Protein AF-A0A660UII3-F1 (afdb_monomer)

Sequence (120 aa):
MGKRNRLDRIRDQIQKIEPTRLIARQYVVMGDYNSRNRVGMMKILSKNQLKLTALENTLQALNPRSVLNRGYSLTTNQQTGDLVTTVDQIRVGDCLITELADEQKIHSRVEEIDPGQPNE

Structure (mmCIF, N/CA/C/O backbone):
data_AF-A0A660UII3-F1
#
_entry.id   AF-A0A660UII3-F1
#
loop_
_atom_site.group_PDB
_atom_site.id
_atom_site.type_symbol
_atom_site.label_atom_id
_atom_site.label_alt_id
_atom_site.label_comp_id
_atom_site.label_asym_id
_atom_site.label_entity_id
_atom_site.label_seq_id
_atom_site.pdbx_PDB_ins_code
_atom_site.Cartn_x
_atom_site.Cartn_y
_atom_site.Cartn_z
_atom_site.occupancy
_atom_site.B_iso_or_equiv
_atom_site.auth_seq_id
_atom_site.auth_comp_id
_atom_site.auth_asym_id
_atom_site.auth_atom_id
_atom_site.pdbx_PDB_model_num
ATOM 1 N N . MET A 1 1 ? 56.540 3.063 -60.199 1.00 55.41 1 MET A N 1
ATOM 2 C CA . MET A 1 1 ? 55.119 2.992 -60.625 1.00 55.41 1 MET A CA 1
ATOM 3 C C . MET A 1 1 ? 54.235 2.034 -59.805 1.00 55.41 1 MET A C 1
ATOM 5 O O . MET A 1 1 ? 53.069 2.347 -59.637 1.00 55.41 1 MET A O 1
ATOM 9 N N . GLY A 1 2 ? 54.729 0.924 -59.230 1.00 66.81 2 GLY A N 1
ATOM 10 C CA . GLY A 1 2 ? 53.863 -0.082 -58.569 1.00 66.81 2 GLY A CA 1
ATOM 11 C C . GLY A 1 2 ? 53.181 0.301 -57.238 1.00 66.81 2 GLY A C 1
ATOM 12 O O . GLY A 1 2 ? 52.178 -0.306 -56.874 1.00 66.81 2 GLY A O 1
ATOM 13 N N . LYS A 1 3 ? 53.675 1.316 -56.508 1.00 63.22 3 LYS A N 1
ATOM 14 C CA . LYS A 1 3 ? 53.116 1.720 -55.197 1.00 63.22 3 LYS A CA 1
ATOM 15 C C . LYS A 1 3 ? 51.772 2.463 -55.311 1.00 63.22 3 LYS A C 1
ATOM 17 O O . LYS A 1 3 ? 50.911 2.251 -54.467 1.00 63.22 3 LYS A O 1
ATOM 22 N N . ARG A 1 4 ? 51.575 3.278 -56.361 1.00 69.62 4 ARG A N 1
ATOM 23 C CA . ARG A 1 4 ? 50.309 3.999 -56.627 1.00 69.62 4 ARG A CA 1
ATOM 24 C C . ARG A 1 4 ? 49.178 3.034 -56.997 1.00 69.62 4 ARG A C 1
ATOM 26 O O . ARG A 1 4 ? 48.173 3.006 -56.304 1.00 69.62 4 ARG A O 1
ATOM 33 N N . ASN A 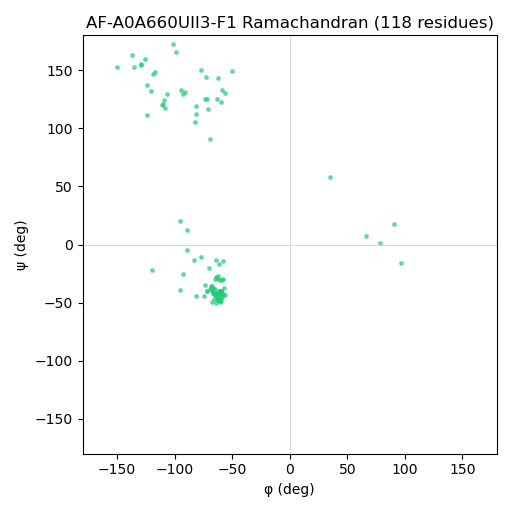1 5 ? 49.426 2.119 -57.936 1.00 78.69 5 ASN A N 1
ATOM 34 C CA . ASN A 1 5 ? 4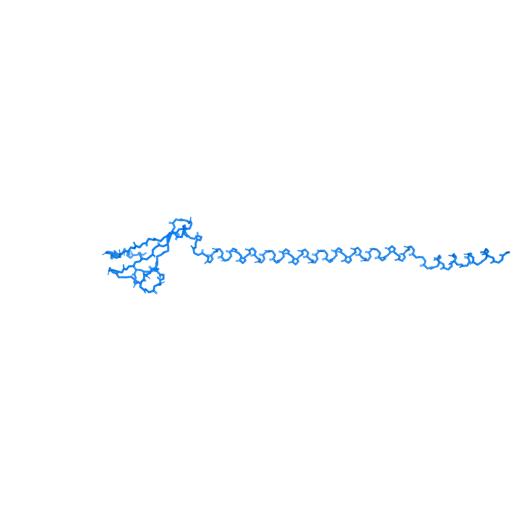8.433 1.120 -58.359 1.00 78.69 5 ASN A CA 1
ATOM 35 C C . ASN A 1 5 ? 47.942 0.210 -57.217 1.00 78.69 5 ASN A C 1
ATOM 37 O O . ASN A 1 5 ? 46.806 -0.260 -57.237 1.00 78.69 5 ASN A O 1
ATOM 41 N N . ARG A 1 6 ? 48.787 -0.058 -56.210 1.00 79.62 6 ARG A N 1
ATOM 42 C CA . ARG A 1 6 ? 48.388 -0.826 -55.020 1.00 79.62 6 ARG A CA 1
ATOM 43 C C . ARG A 1 6 ? 47.460 -0.025 -54.103 1.00 79.62 6 ARG A C 1
ATOM 45 O O . ARG A 1 6 ? 46.519 -0.599 -53.567 1.00 79.62 6 ARG A O 1
ATOM 52 N N . LEU A 1 7 ? 47.722 1.270 -53.926 1.00 81.12 7 LEU A N 1
ATOM 53 C CA . LEU A 1 7 ? 46.878 2.152 -53.116 1.00 81.12 7 LEU A CA 1
ATOM 54 C C . LEU A 1 7 ? 45.509 2.368 -53.765 1.00 81.12 7 LEU A C 1
ATOM 56 O O . LEU A 1 7 ? 44.505 2.326 -53.060 1.00 81.12 7 LEU A O 1
ATOM 60 N N . ASP A 1 8 ? 45.462 2.501 -55.090 1.00 84.38 8 ASP A N 1
ATOM 61 C CA . ASP A 1 8 ? 44.203 2.657 -55.825 1.00 84.38 8 ASP A CA 1
ATOM 62 C C . ASP A 1 8 ? 43.338 1.390 -55.738 1.00 84.38 8 ASP A C 1
ATOM 64 O O . ASP A 1 8 ? 42.161 1.475 -55.408 1.00 84.38 8 ASP A O 1
ATOM 68 N N . ARG A 1 9 ? 43.928 0.190 -55.859 1.00 83.69 9 ARG A N 1
ATOM 69 C CA . ARG A 1 9 ? 43.186 -1.069 -55.637 1.00 83.69 9 ARG A CA 1
ATOM 70 C C . ARG A 1 9 ? 42.618 -1.201 -54.225 1.00 83.69 9 ARG A C 1
ATOM 72 O O . ARG A 1 9 ? 41.496 -1.673 -54.069 1.00 83.69 9 ARG A O 1
ATOM 79 N N . ILE A 1 10 ? 43.389 -0.825 -53.203 1.00 81.62 10 ILE A N 1
ATOM 80 C CA . ILE A 1 10 ? 42.923 -0.878 -51.809 1.00 81.62 10 ILE A CA 1
ATOM 81 C C . ILE A 1 10 ? 41.789 0.133 -51.604 1.00 81.62 10 ILE A C 1
ATOM 83 O O . ILE A 1 10 ? 40.785 -0.200 -50.980 1.00 81.62 10 ILE A O 1
ATOM 87 N N . ARG A 1 11 ? 41.904 1.339 -52.173 1.00 80.56 11 ARG A N 1
ATOM 88 C CA . ARG A 1 11 ? 40.839 2.347 -52.156 1.00 80.56 11 ARG A CA 1
ATOM 89 C C . ARG A 1 11 ? 39.566 1.834 -52.832 1.00 80.56 11 ARG A C 1
ATOM 91 O O . ARG A 1 11 ? 38.502 1.966 -52.238 1.00 80.56 11 ARG A O 1
ATOM 98 N N . ASP A 1 12 ? 39.670 1.208 -54.000 1.00 81.62 12 ASP A N 1
ATOM 99 C CA . ASP A 1 12 ? 38.517 0.658 -54.724 1.00 81.62 12 ASP A CA 1
ATOM 100 C C . ASP A 1 12 ? 37.852 -0.493 -53.955 1.00 81.62 12 ASP A C 1
ATOM 102 O O . ASP A 1 12 ? 36.627 -0.614 -53.927 1.00 81.62 12 ASP A O 1
ATOM 106 N N . GLN A 1 13 ? 38.645 -1.340 -53.292 1.00 77.62 13 GLN A N 1
ATOM 107 C CA . GLN A 1 13 ? 38.128 -2.399 -52.421 1.00 77.62 13 GLN A CA 1
ATOM 108 C C . GLN A 1 13 ? 37.416 -1.828 -51.190 1.00 77.62 13 GLN A C 1
ATOM 110 O O . GLN A 1 13 ? 36.337 -2.300 -50.840 1.00 77.62 13 GLN A O 1
ATOM 115 N N . ILE A 1 14 ? 37.977 -0.791 -50.564 1.00 75.88 14 ILE A N 1
ATOM 116 C CA . ILE A 1 14 ? 37.360 -0.107 -49.423 1.00 75.88 14 ILE A CA 1
ATOM 117 C C . ILE A 1 14 ? 36.078 0.611 -49.853 1.00 75.88 14 ILE A C 1
ATOM 119 O O . ILE A 1 14 ? 35.079 0.523 -49.149 1.00 75.88 14 ILE A O 1
ATOM 123 N N . GLN A 1 15 ? 36.058 1.267 -51.015 1.00 78.62 15 GLN A N 1
ATOM 124 C CA . GLN A 1 15 ? 34.853 1.918 -51.535 1.00 78.62 15 GLN A CA 1
ATOM 125 C C . GLN A 1 15 ? 33.722 0.918 -51.790 1.00 78.62 15 GLN A C 1
ATOM 127 O O . GLN A 1 15 ? 32.586 1.199 -51.426 1.00 78.62 15 GLN A O 1
ATOM 132 N N . LYS A 1 16 ? 34.024 -0.274 -52.319 1.00 77.44 16 LYS A N 1
ATOM 133 C CA . LYS A 1 16 ? 33.020 -1.335 -52.533 1.00 77.44 16 LYS A CA 1
ATOM 134 C C . LYS A 1 16 ? 32.371 -1.845 -51.245 1.00 77.44 16 LYS A C 1
ATOM 136 O O . LYS A 1 16 ? 31.251 -2.340 -51.293 1.00 77.44 16 LYS A O 1
ATOM 141 N N . ILE A 1 17 ? 33.067 -1.749 -50.114 1.00 77.81 17 ILE A N 1
ATOM 142 C CA . ILE A 1 17 ? 32.562 -2.193 -48.807 1.00 77.81 17 ILE A CA 1
ATOM 143 C C . ILE A 1 17 ? 31.674 -1.111 -48.158 1.00 77.81 17 ILE A C 1
ATOM 145 O O . ILE A 1 17 ? 30.966 -1.401 -47.199 1.00 77.81 17 ILE A O 1
ATOM 149 N N . GLU A 1 18 ? 31.688 0.126 -48.675 1.00 81.00 18 GLU A N 1
ATOM 150 C CA . GLU A 1 18 ? 31.034 1.311 -48.092 1.00 81.00 18 GLU A CA 1
ATOM 151 C C . GLU A 1 18 ? 31.044 1.328 -46.542 1.00 81.00 18 GLU A C 1
ATOM 153 O O . GLU A 1 18 ? 29.982 1.390 -45.908 1.00 81.00 18 GLU A O 1
ATOM 158 N N . PRO A 1 19 ? 32.224 1.275 -45.888 1.00 80.38 19 PRO A N 1
ATOM 159 C CA . PRO A 1 19 ? 32.332 1.063 -44.443 1.00 80.38 19 PRO A CA 1
ATOM 160 C C . PRO A 1 19 ? 31.560 2.110 -43.642 1.00 80.38 19 PRO A C 1
ATOM 162 O O . PRO A 1 19 ? 30.903 1.787 -42.658 1.00 80.38 19 PRO A O 1
ATOM 165 N N . THR A 1 20 ? 31.570 3.361 -44.106 1.00 84.56 20 THR A N 1
ATOM 166 C CA . THR A 1 20 ? 30.826 4.469 -43.503 1.00 84.56 20 THR A CA 1
ATOM 167 C C . THR A 1 20 ? 29.322 4.203 -43.479 1.00 84.56 20 THR A C 1
ATOM 169 O O . THR A 1 20 ? 28.666 4.482 -42.478 1.00 84.56 20 THR A O 1
ATOM 172 N N . ARG A 1 21 ? 28.765 3.616 -44.548 1.00 84.81 21 ARG A N 1
ATOM 173 C CA . ARG A 1 21 ? 27.335 3.292 -44.633 1.00 84.81 21 ARG A CA 1
ATOM 174 C C . ARG A 1 21 ? 26.973 2.129 -43.716 1.00 84.81 21 ARG A C 1
ATOM 176 O O . ARG A 1 21 ? 25.934 2.169 -43.059 1.00 84.81 21 ARG A O 1
ATOM 183 N N . LEU A 1 22 ? 27.836 1.114 -43.639 1.00 87.00 22 LEU A N 1
ATOM 184 C CA . LEU A 1 22 ? 27.669 -0.005 -42.708 1.00 87.00 22 LEU A CA 1
ATOM 185 C C . LEU A 1 22 ? 27.691 0.476 -41.254 1.00 87.00 22 LEU A C 1
ATOM 187 O O . LEU A 1 22 ? 26.793 0.136 -40.488 1.00 87.00 22 LEU A O 1
ATOM 191 N N . ILE A 1 23 ? 28.663 1.315 -40.897 1.00 89.00 23 ILE A N 1
ATOM 192 C CA . ILE A 1 23 ? 28.792 1.895 -39.558 1.00 89.00 23 ILE A CA 1
ATOM 193 C C . ILE A 1 23 ? 27.569 2.759 -39.222 1.00 89.00 23 ILE A C 1
ATOM 195 O O . ILE A 1 23 ? 26.958 2.565 -38.173 1.00 89.00 23 ILE A O 1
ATOM 199 N N . ALA A 1 24 ? 27.147 3.649 -40.127 1.00 88.50 24 ALA A N 1
ATOM 200 C CA . ALA A 1 24 ? 25.959 4.483 -39.931 1.00 88.50 24 ALA A CA 1
ATOM 201 C C . ALA A 1 24 ? 24.694 3.640 -39.697 1.00 88.50 24 ALA A C 1
ATOM 203 O O . ALA A 1 24 ? 23.914 3.926 -38.788 1.00 88.50 24 ALA A O 1
ATOM 204 N N . ARG A 1 25 ? 24.516 2.552 -40.458 1.00 90.31 25 ARG A N 1
ATOM 205 C CA . ARG A 1 25 ? 23.399 1.620 -40.261 1.00 90.31 25 ARG A CA 1
ATOM 206 C C . ARG A 1 25 ? 23.442 0.963 -38.882 1.00 90.31 25 ARG A C 1
ATOM 208 O O . ARG A 1 25 ? 22.398 0.851 -38.245 1.00 90.31 25 ARG A O 1
ATOM 215 N N . GLN A 1 26 ? 24.620 0.555 -38.410 1.00 91.75 26 GLN A N 1
ATOM 216 C CA . GLN A 1 26 ? 24.745 -0.048 -37.081 1.00 91.75 26 GLN A CA 1
ATOM 217 C C . GLN A 1 26 ? 24.465 0.945 -35.951 1.00 91.75 26 GLN A C 1
ATOM 219 O O . GLN A 1 26 ? 23.822 0.571 -34.972 1.00 91.75 26 GLN A O 1
ATOM 224 N N . TYR A 1 27 ? 24.848 2.215 -36.104 1.00 93.31 27 TYR A N 1
ATOM 225 C CA . TYR A 1 27 ? 24.477 3.261 -35.146 1.00 93.31 27 TYR A CA 1
ATOM 226 C C . TYR A 1 27 ? 22.962 3.466 -35.056 1.00 93.31 27 TYR A C 1
ATOM 228 O O . TYR A 1 27 ? 22.429 3.575 -33.953 1.00 93.31 27 TYR A O 1
ATOM 236 N N . VAL A 1 28 ? 22.253 3.463 -36.191 1.00 93.69 28 VAL A N 1
ATOM 237 C CA . VAL A 1 28 ? 20.782 3.562 -36.209 1.00 93.69 28 VAL A CA 1
ATOM 238 C C . VAL A 1 28 ? 20.144 2.369 -35.495 1.00 93.69 28 VAL A C 1
ATOM 240 O O . VAL A 1 28 ? 19.262 2.549 -34.660 1.00 93.69 28 VAL A O 1
ATOM 243 N N . VAL A 1 29 ? 20.625 1.156 -35.775 1.00 95.06 29 VAL A N 1
ATOM 244 C CA . VAL A 1 29 ? 20.131 -0.074 -35.141 1.00 95.06 29 VAL A CA 1
ATOM 245 C C . VAL A 1 29 ? 20.385 -0.066 -33.628 1.00 95.06 29 VAL A C 1
ATOM 247 O O . VAL A 1 29 ? 19.481 -0.373 -32.853 1.00 95.06 29 VAL A O 1
ATOM 250 N N . MET A 1 30 ? 21.577 0.342 -33.180 1.00 95.00 30 MET A N 1
ATOM 251 C CA . MET A 1 30 ? 21.862 0.524 -31.751 1.00 95.00 30 MET A CA 1
ATOM 252 C C . MET A 1 30 ? 20.948 1.571 -31.107 1.00 95.00 30 MET A C 1
ATOM 254 O O . MET A 1 30 ? 20.465 1.357 -29.995 1.00 95.00 30 MET A O 1
ATOM 258 N N . GLY A 1 31 ? 20.689 2.685 -31.797 1.00 95.19 31 GLY A N 1
ATOM 259 C CA . GLY A 1 31 ? 19.779 3.728 -31.327 1.00 95.19 31 GLY A CA 1
ATOM 260 C C . GLY A 1 31 ? 18.347 3.224 -31.128 1.00 95.19 31 GLY A C 1
ATOM 261 O O . GLY A 1 31 ? 17.724 3.543 -30.110 1.00 95.19 31 GLY A O 1
ATOM 262 N N . ASP A 1 32 ? 17.848 2.391 -32.047 1.00 95.25 32 ASP A N 1
ATOM 263 C CA . ASP A 1 32 ? 16.531 1.752 -31.928 1.00 95.25 32 ASP A CA 1
ATOM 264 C C . ASP A 1 32 ? 16.475 0.805 -30.723 1.00 95.25 32 ASP A C 1
ATOM 266 O O . ASP A 1 32 ? 15.599 0.938 -29.865 1.00 95.25 32 ASP A O 1
ATOM 270 N N . TYR A 1 33 ? 17.457 -0.094 -30.589 1.00 95.62 33 TYR A N 1
ATOM 271 C CA . TYR A 1 33 ? 17.517 -1.011 -29.449 1.00 95.62 33 TYR A CA 1
ATOM 272 C C . TYR A 1 33 ? 17.595 -0.272 -28.115 1.00 95.62 33 TYR A C 1
ATOM 274 O O . TYR A 1 33 ? 16.882 -0.632 -27.177 1.00 95.62 33 TYR A O 1
ATOM 282 N N . ASN A 1 34 ? 18.405 0.785 -28.028 1.00 96.25 34 ASN A N 1
ATOM 283 C CA . ASN A 1 34 ? 18.525 1.573 -26.808 1.00 96.25 34 ASN A CA 1
ATOM 284 C C . ASN A 1 34 ? 17.206 2.281 -26.466 1.00 96.25 34 ASN A C 1
ATOM 286 O O . ASN A 1 34 ? 16.761 2.269 -25.318 1.00 96.25 34 ASN A O 1
ATOM 290 N N . SER A 1 35 ? 16.532 2.841 -27.472 1.00 94.62 35 SER A N 1
ATOM 291 C CA . SER A 1 35 ? 15.235 3.501 -27.298 1.00 94.62 35 SER A CA 1
ATOM 292 C C . SER A 1 35 ? 14.163 2.521 -26.822 1.00 94.62 35 SER A C 1
ATOM 294 O O . SER A 1 35 ? 13.459 2.794 -25.848 1.00 94.62 35 SER A O 1
ATOM 296 N N . ARG A 1 36 ? 14.078 1.345 -27.450 1.00 95.25 36 ARG A N 1
ATOM 297 C CA . ARG A 1 36 ? 13.132 0.286 -27.077 1.00 95.25 36 ARG A CA 1
ATOM 298 C C . ARG A 1 36 ? 13.403 -0.256 -25.680 1.00 95.25 36 ARG A C 1
ATOM 300 O O . ARG A 1 36 ? 12.460 -0.417 -24.905 1.00 95.25 36 ARG A O 1
ATOM 307 N N . ASN A 1 37 ? 14.670 -0.488 -25.340 1.00 96.25 37 ASN A N 1
ATOM 308 C CA . ASN A 1 37 ? 15.054 -0.943 -24.010 1.00 96.25 37 ASN A CA 1
ATOM 309 C C . ASN A 1 37 ? 14.673 0.095 -22.948 1.00 96.25 37 ASN A C 1
ATOM 311 O O . ASN A 1 37 ? 14.011 -0.236 -21.969 1.00 96.25 37 ASN A O 1
ATOM 315 N N . ARG A 1 38 ? 14.975 1.377 -23.191 1.00 97.12 38 ARG A N 1
ATOM 316 C CA . ARG A 1 38 ? 14.616 2.471 -22.281 1.00 97.12 38 ARG A CA 1
ATOM 317 C C . ARG A 1 38 ? 13.109 2.555 -22.044 1.00 97.12 38 ARG A C 1
ATOM 319 O O . ARG A 1 38 ? 12.682 2.666 -20.899 1.00 97.12 38 ARG A O 1
ATOM 326 N N . VAL A 1 39 ? 12.297 2.465 -23.099 1.00 96.94 39 VAL A N 1
ATOM 327 C CA . VAL A 1 39 ? 10.827 2.465 -22.975 1.00 96.94 39 VAL A CA 1
ATOM 328 C C . VAL A 1 39 ? 10.339 1.246 -22.188 1.00 96.94 39 VAL A C 1
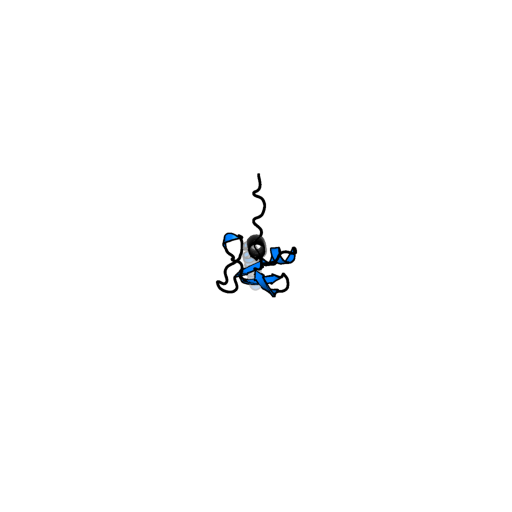ATOM 330 O O . VAL A 1 39 ? 9.506 1.390 -21.292 1.00 96.94 39 VAL A O 1
ATOM 333 N N . GLY A 1 40 ? 10.875 0.056 -22.474 1.00 96.62 40 GLY A N 1
ATOM 334 C CA . GLY A 1 40 ? 10.546 -1.171 -21.747 1.00 96.62 40 GLY A CA 1
ATOM 335 C C . GLY A 1 40 ? 10.886 -1.081 -20.258 1.00 96.62 40 GLY A C 1
ATOM 336 O O . GLY A 1 40 ? 10.034 -1.365 -19.415 1.00 96.62 40 GLY A O 1
ATOM 337 N N . MET A 1 41 ? 12.091 -0.611 -19.929 1.00 97.25 41 MET A N 1
ATOM 338 C CA . MET A 1 41 ? 12.539 -0.402 -18.551 1.00 97.25 41 MET A CA 1
ATOM 339 C C . MET A 1 41 ? 11.664 0.613 -17.819 1.00 97.25 41 MET A C 1
ATOM 341 O O . MET A 1 41 ? 11.187 0.316 -16.725 1.00 97.25 41 MET A O 1
ATOM 345 N N . MET A 1 42 ? 11.384 1.770 -18.428 1.00 97.06 42 MET A N 1
ATOM 346 C CA . MET A 1 42 ? 10.511 2.781 -17.824 1.00 97.06 42 MET A CA 1
ATOM 347 C C . MET A 1 42 ? 9.117 2.222 -17.544 1.00 97.06 42 MET A C 1
ATOM 349 O O . MET A 1 42 ? 8.580 2.427 -16.461 1.00 97.06 42 MET A O 1
ATOM 353 N N . LYS A 1 43 ? 8.555 1.438 -18.470 1.00 96.44 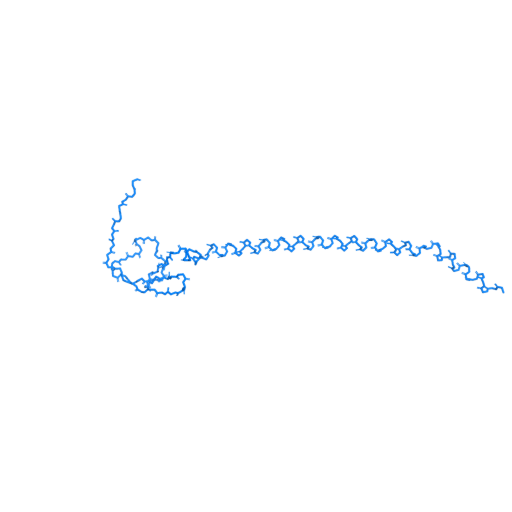43 LYS A N 1
ATOM 354 C CA . LYS A 1 43 ? 7.253 0.791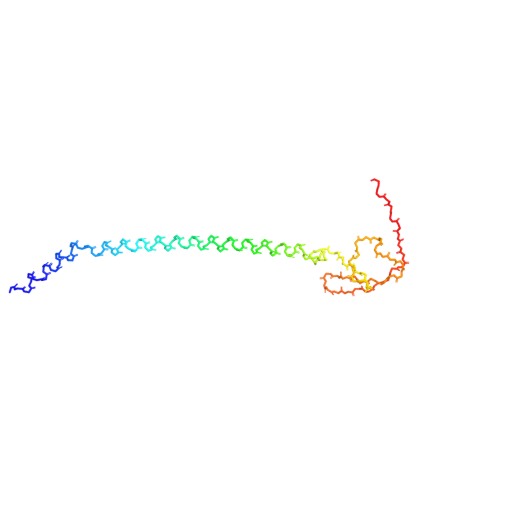 -18.275 1.00 96.44 43 LYS A CA 1
ATOM 355 C C . LYS A 1 43 ? 7.260 -0.183 -17.092 1.00 96.44 43 LYS A C 1
ATOM 357 O O . LYS A 1 43 ? 6.301 -0.208 -16.322 1.00 96.44 43 LYS A O 1
ATOM 362 N N . ILE A 1 44 ? 8.319 -0.982 -16.942 1.00 96.88 44 ILE A N 1
ATOM 363 C CA . ILE A 1 44 ? 8.467 -1.919 -15.819 1.00 96.88 44 ILE A CA 1
ATOM 364 C C . ILE A 1 44 ? 8.600 -1.154 -14.498 1.00 96.88 44 ILE A C 1
ATOM 366 O O . ILE A 1 44 ? 7.890 -1.470 -13.544 1.00 96.88 44 ILE A O 1
ATOM 370 N N . LEU A 1 45 ? 9.450 -0.124 -14.457 1.00 97.25 45 LEU A N 1
ATOM 371 C CA . LEU A 1 45 ? 9.650 0.709 -13.271 1.00 97.25 45 LEU A CA 1
ATOM 372 C C . LEU A 1 45 ? 8.356 1.406 -12.850 1.00 97.25 45 LEU A C 1
ATOM 374 O O . LEU A 1 45 ? 7.948 1.263 -11.702 1.00 97.25 45 LEU A O 1
ATOM 378 N N . SER A 1 46 ? 7.651 2.068 -13.771 1.00 94.31 46 SER A N 1
ATOM 379 C CA . SER A 1 46 ? 6.370 2.718 -13.471 1.00 94.31 46 SER A CA 1
ATOM 380 C C . SER A 1 46 ? 5.321 1.723 -12.971 1.00 94.31 46 SER A C 1
ATOM 382 O O . SER A 1 46 ? 4.605 2.012 -12.016 1.00 94.31 46 SER A O 1
ATOM 384 N N . LYS A 1 47 ? 5.249 0.522 -13.560 1.00 94.31 47 LYS A N 1
ATOM 385 C CA . LYS A 1 47 ? 4.334 -0.532 -13.097 1.00 94.31 47 LYS A CA 1
ATOM 386 C C . LYS A 1 47 ? 4.662 -0.983 -11.672 1.00 94.31 47 LYS A C 1
ATOM 388 O O . LYS A 1 47 ? 3.748 -1.179 -10.876 1.00 94.31 47 LYS A O 1
ATOM 393 N N . ASN A 1 48 ? 5.940 -1.170 -11.358 1.00 94.00 48 ASN A N 1
ATOM 394 C CA . ASN A 1 48 ? 6.368 -1.577 -10.022 1.00 94.00 48 ASN A CA 1
ATOM 395 C C . ASN A 1 48 ? 6.158 -0.460 -8.996 1.00 94.00 48 ASN A C 1
ATOM 397 O O . ASN A 1 48 ? 5.690 -0.746 -7.900 1.00 94.00 48 ASN A O 1
ATOM 401 N N . GLN A 1 49 ? 6.404 0.797 -9.371 1.00 94.56 49 GLN A N 1
ATOM 402 C CA . GLN A 1 49 ? 6.129 1.951 -8.521 1.00 94.56 49 GLN A CA 1
ATOM 403 C C . GLN A 1 49 ? 4.644 2.026 -8.150 1.00 94.56 49 GLN A C 1
ATOM 405 O O . GLN A 1 49 ? 4.313 2.118 -6.974 1.00 94.56 49 GLN A O 1
ATOM 410 N N . LEU A 1 50 ? 3.745 1.899 -9.133 1.00 90.88 50 LEU A N 1
ATOM 411 C CA . LEU A 1 50 ? 2.300 1.887 -8.884 1.00 90.88 50 LEU A CA 1
ATOM 412 C C . LEU A 1 50 ? 1.878 0.739 -7.958 1.00 90.88 50 LEU A C 1
ATOM 414 O O . LEU A 1 50 ? 1.047 0.936 -7.076 1.00 90.88 50 LEU A O 1
ATOM 418 N N . LYS A 1 51 ? 2.466 -0.454 -8.127 1.00 90.31 51 LYS A N 1
ATOM 419 C CA . LYS A 1 51 ? 2.215 -1.593 -7.232 1.00 90.31 51 LYS A CA 1
ATOM 420 C C . LYS A 1 51 ? 2.680 -1.319 -5.805 1.00 90.31 51 LYS A C 1
ATOM 422 O O . LYS A 1 51 ? 1.945 -1.635 -4.879 1.00 90.31 51 LYS A O 1
ATOM 427 N N . LEU A 1 52 ? 3.874 -0.752 -5.632 1.00 91.81 52 LEU A N 1
ATOM 428 C CA . LEU A 1 52 ? 4.403 -0.410 -4.312 1.00 91.81 52 LEU A CA 1
ATOM 429 C C . LEU A 1 52 ? 3.518 0.620 -3.618 1.00 91.81 52 LEU A C 1
ATOM 431 O O . LEU A 1 52 ? 3.108 0.382 -2.491 1.00 91.81 52 LEU A O 1
ATOM 435 N N . THR A 1 53 ? 3.131 1.690 -4.313 1.00 83.69 53 THR A N 1
ATOM 436 C CA . THR A 1 53 ? 2.215 2.697 -3.762 1.00 83.69 53 THR A CA 1
ATOM 437 C C . THR A 1 53 ? 0.859 2.094 -3.386 1.00 83.69 53 THR A C 1
ATOM 439 O O . THR A 1 53 ? 0.314 2.410 -2.335 1.00 83.69 53 THR A O 1
ATOM 442 N N . ALA A 1 54 ? 0.309 1.185 -4.198 1.00 80.94 54 ALA A N 1
ATOM 443 C CA . ALA A 1 54 ? -0.941 0.505 -3.860 1.00 80.94 54 ALA A CA 1
ATOM 444 C C . ALA A 1 54 ? -0.804 -0.396 -2.620 1.00 80.94 54 ALA A C 1
ATOM 446 O O . ALA A 1 54 ? -1.691 -0.402 -1.766 1.00 80.94 54 ALA A O 1
ATOM 447 N N . LEU A 1 55 ? 0.301 -1.138 -2.503 1.00 81.56 55 LEU A N 1
ATOM 448 C CA . LEU A 1 55 ? 0.593 -1.965 -1.330 1.00 81.56 55 LEU A CA 1
ATOM 449 C C . LEU A 1 55 ? 0.803 -1.113 -0.078 1.00 81.56 55 LEU A C 1
ATOM 451 O O . LEU A 1 55 ? 0.278 -1.460 0.970 1.00 81.56 55 LEU A O 1
ATOM 455 N N . GLU A 1 56 ? 1.504 0.011 -0.190 1.00 78.62 56 GLU A N 1
ATOM 456 C CA . GLU A 1 56 ? 1.704 0.965 0.901 1.00 78.62 56 GLU A CA 1
ATOM 457 C C . GLU A 1 56 ? 0.374 1.562 1.370 1.00 78.62 56 GLU A C 1
ATOM 459 O O . GLU A 1 56 ? 0.077 1.525 2.559 1.00 78.62 56 GLU A O 1
ATOM 464 N N . ASN A 1 57 ? -0.478 2.006 0.443 1.00 70.44 57 ASN A N 1
ATOM 465 C CA . ASN A 1 57 ? -1.821 2.492 0.765 1.00 70.44 57 ASN A CA 1
ATOM 466 C C . ASN A 1 57 ? -2.677 1.404 1.426 1.00 70.44 57 ASN A C 1
ATOM 468 O O . ASN A 1 57 ? -3.405 1.680 2.375 1.00 70.44 57 ASN A O 1
ATOM 472 N N . THR A 1 58 ? -2.575 0.160 0.950 1.00 72.25 58 THR A N 1
ATOM 473 C CA . THR A 1 58 ? -3.272 -0.986 1.553 1.00 72.25 58 THR A CA 1
ATOM 474 C C . THR A 1 58 ? -2.753 -1.242 2.964 1.00 72.25 58 THR A C 1
ATOM 476 O O . THR A 1 58 ? -3.541 -1.439 3.879 1.00 72.25 58 THR A O 1
ATOM 479 N N . LEU A 1 59 ? -1.439 -1.186 3.168 1.00 73.06 59 LEU A N 1
ATOM 480 C CA . LEU A 1 59 ? -0.806 -1.383 4.467 1.00 73.06 59 LEU A CA 1
ATOM 481 C C . LEU A 1 59 ? -1.160 -0.253 5.442 1.00 73.06 59 LEU A C 1
ATOM 483 O O . LEU A 1 59 ? -1.413 -0.527 6.607 1.00 73.06 59 LEU A O 1
ATOM 487 N N . GLN A 1 60 ? -1.259 0.993 4.974 1.00 66.25 60 GLN A N 1
ATOM 488 C CA . GLN A 1 60 ? -1.755 2.125 5.763 1.00 66.25 60 GLN A CA 1
ATOM 489 C C . GLN A 1 60 ? -3.247 2.000 6.097 1.00 66.25 60 GLN A C 1
ATOM 491 O O . GLN A 1 60 ? -3.644 2.315 7.216 1.00 66.25 60 GLN A O 1
ATOM 496 N N . ALA A 1 61 ? -4.070 1.521 5.161 1.00 60.66 61 ALA A N 1
ATOM 497 C CA . ALA A 1 61 ? -5.494 1.281 5.392 1.00 60.66 61 ALA A CA 1
ATOM 498 C C . ALA A 1 61 ? -5.735 0.115 6.364 1.00 60.66 61 ALA A C 1
ATOM 500 O O . ALA A 1 61 ? -6.650 0.171 7.180 1.00 60.66 61 ALA A O 1
ATOM 501 N N . LEU A 1 62 ? -4.890 -0.917 6.302 1.00 64.75 62 LEU A N 1
ATOM 502 C CA . LEU A 1 62 ? -4.864 -2.027 7.255 1.00 64.75 62 LEU A CA 1
ATOM 503 C C . LEU A 1 62 ? -4.190 -1.654 8.577 1.00 64.75 62 LEU A C 1
ATOM 505 O O . LEU A 1 62 ? -4.276 -2.424 9.527 1.00 64.75 62 LEU A O 1
ATOM 509 N N . ASN A 1 63 ? -3.521 -0.501 8.656 1.00 60.16 63 ASN A N 1
ATOM 510 C CA . ASN A 1 63 ? -2.972 0.001 9.899 1.00 60.16 63 ASN A CA 1
ATOM 511 C C . ASN A 1 63 ? -4.100 0.709 10.674 1.00 60.16 63 ASN A C 1
ATOM 513 O O . ASN A 1 63 ? -4.467 1.836 10.309 1.00 60.16 63 ASN A O 1
ATOM 517 N N . PRO A 1 64 ? -4.643 0.108 11.754 1.00 60.00 64 PRO A N 1
ATOM 518 C CA . PRO A 1 64 ? -5.698 0.725 12.562 1.00 60.00 64 PRO A CA 1
ATOM 519 C C . PRO A 1 64 ? -5.274 2.085 13.142 1.00 60.00 64 PRO A C 1
ATOM 521 O O . PRO A 1 64 ? -6.123 2.881 13.531 1.00 60.00 64 PRO A O 1
ATOM 524 N N . ARG A 1 65 ? -3.978 2.429 13.118 1.00 60.09 65 ARG A N 1
ATOM 525 C CA . ARG A 1 65 ? -3.464 3.752 13.505 1.00 60.09 65 ARG A CA 1
ATOM 526 C C . ARG A 1 65 ? -3.997 4.901 12.657 1.00 60.09 65 ARG A C 1
ATOM 528 O O . ARG A 1 65 ? -4.147 6.007 13.165 1.00 60.09 65 ARG A O 1
ATOM 535 N N . SER A 1 66 ? -4.309 4.668 11.379 1.00 60.41 66 SER A N 1
ATOM 536 C CA . SER A 1 66 ? -4.936 5.711 10.554 1.00 60.41 66 SER A CA 1
ATOM 537 C C . SER A 1 66 ? -6.329 6.088 11.076 1.00 60.41 66 SER A C 1
ATOM 539 O O . SER A 1 66 ? -6.748 7.236 10.927 1.00 60.41 66 SER A O 1
ATOM 541 N N . VAL A 1 67 ? -7.012 5.150 11.742 1.00 65.69 67 VAL A N 1
ATOM 542 C CA . VAL A 1 67 ? -8.261 5.392 12.469 1.00 65.69 67 VAL A CA 1
ATOM 543 C C . VAL A 1 67 ? -7.968 6.134 13.774 1.00 65.69 67 VAL A C 1
ATOM 545 O O . VAL A 1 67 ? -8.613 7.145 14.029 1.00 65.69 67 VAL A O 1
ATOM 548 N N . LEU A 1 68 ? -6.937 5.746 14.533 1.00 71.81 68 LEU A N 1
ATOM 549 C CA . LEU A 1 68 ? -6.553 6.456 15.765 1.00 71.81 68 LEU A CA 1
ATOM 550 C C . LEU A 1 68 ? -6.268 7.951 15.529 1.00 71.81 68 LEU A C 1
ATOM 552 O O . LEU A 1 68 ? -6.790 8.808 16.239 1.00 71.81 68 LEU A O 1
ATOM 556 N N . ASN A 1 69 ? -5.540 8.288 14.459 1.00 73.12 69 ASN A N 1
ATOM 557 C CA . ASN A 1 69 ? -5.235 9.678 14.083 1.00 73.12 69 ASN A CA 1
ATOM 558 C C . ASN A 1 69 ? -6.472 10.539 13.766 1.00 73.12 69 ASN A C 1
ATOM 560 O O . ASN A 1 69 ? -6.369 11.763 13.729 1.00 73.12 69 ASN A O 1
ATOM 564 N N . ARG A 1 70 ? -7.640 9.932 13.522 1.00 76.75 70 ARG A N 1
ATOM 565 C CA . ARG A 1 70 ? -8.906 10.652 13.292 1.00 76.75 70 ARG A CA 1
ATOM 566 C C . ARG A 1 70 ? -9.683 10.927 14.584 1.00 76.75 70 ARG A C 1
ATOM 568 O O . ARG A 1 70 ? -10.842 11.320 14.506 1.00 76.75 70 ARG A O 1
ATOM 575 N N . GLY A 1 71 ? -9.056 10.738 15.747 1.00 79.12 71 GLY A N 1
ATOM 576 C CA . GLY A 1 71 ? -9.663 10.987 17.056 1.00 79.12 71 GLY A CA 1
ATOM 577 C C . GLY A 1 71 ? -10.376 9.774 17.656 1.00 79.12 71 GLY A C 1
ATOM 578 O O . GLY A 1 71 ? -11.190 9.943 18.557 1.00 79.12 71 GLY A O 1
ATOM 579 N N . TYR A 1 72 ? -10.083 8.569 17.164 1.00 84.56 72 TYR A N 1
ATOM 580 C CA . TYR A 1 72 ? -10.578 7.318 17.741 1.00 84.56 72 TYR A CA 1
ATOM 581 C C . TYR A 1 72 ? -9.517 6.680 18.647 1.00 84.56 72 TYR A C 1
ATOM 583 O O . TYR A 1 72 ? -8.339 7.033 18.596 1.00 84.56 72 TYR A O 1
ATOM 591 N N . SER A 1 73 ? -9.931 5.706 19.451 1.00 86.56 73 SER A N 1
ATOM 592 C CA . SER A 1 73 ? -9.060 4.900 20.304 1.00 86.56 73 SER A CA 1
ATOM 593 C C . SER A 1 73 ? -9.264 3.405 20.041 1.00 86.56 73 SER A C 1
ATOM 595 O O . SER A 1 73 ? -10.285 2.996 19.485 1.00 86.56 73 SER A O 1
ATOM 597 N N . LEU A 1 74 ? -8.281 2.584 20.412 1.00 88.88 74 LEU A N 1
ATOM 598 C CA . LEU A 1 74 ? -8.366 1.126 20.333 1.00 88.88 74 LEU A CA 1
ATOM 599 C C . LEU A 1 74 ? -8.42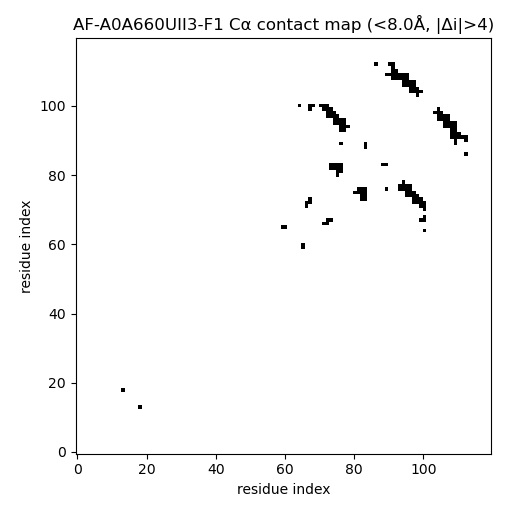9 0.562 21.748 1.00 88.88 74 LEU A C 1
ATOM 601 O O . LEU A 1 74 ? -7.489 0.762 22.511 1.00 88.88 74 LEU A O 1
ATOM 605 N N . THR A 1 75 ? -9.492 -0.152 22.102 1.00 90.75 75 THR A N 1
ATOM 606 C CA . THR A 1 75 ? -9.647 -0.708 23.452 1.00 90.75 75 THR A CA 1
ATOM 607 C C . THR A 1 75 ? -9.493 -2.220 23.435 1.00 90.75 75 THR A C 1
ATOM 609 O O . THR A 1 75 ? -10.203 -2.912 22.713 1.00 90.75 75 THR A O 1
ATOM 612 N N . THR A 1 76 ? -8.577 -2.747 24.240 1.00 92.31 76 THR A N 1
ATOM 613 C CA . THR A 1 76 ? -8.347 -4.183 24.414 1.00 92.31 76 THR A CA 1
ATOM 614 C C . THR A 1 76 ? -8.640 -4.615 25.845 1.00 92.31 76 THR A C 1
ATOM 616 O O . THR A 1 76 ? -8.465 -3.848 26.796 1.00 92.31 76 THR A O 1
ATOM 619 N N . ASN A 1 77 ? -9.094 -5.855 26.022 1.00 91.81 77 ASN A N 1
ATOM 620 C CA . ASN A 1 77 ? -9.247 -6.437 27.350 1.00 91.81 77 ASN A CA 1
ATOM 621 C C . ASN A 1 77 ? -7.857 -6.774 27.908 1.00 91.81 77 ASN A C 1
ATOM 623 O O . ASN A 1 77 ? -7.087 -7.495 27.278 1.00 91.81 77 ASN A O 1
ATOM 627 N N . GLN A 1 78 ? -7.517 -6.267 29.093 1.00 91.06 78 GLN A N 1
ATOM 628 C CA . GLN A 1 78 ? -6.185 -6.451 29.671 1.00 91.06 78 GLN A CA 1
ATOM 629 C C . GLN A 1 78 ? -5.875 -7.917 30.002 1.00 91.06 78 GLN A C 1
ATOM 631 O O . GLN A 1 78 ? -4.709 -8.306 29.999 1.00 91.06 78 GLN A O 1
ATOM 636 N N . GLN A 1 79 ? -6.891 -8.721 30.322 1.00 88.44 79 GLN A N 1
ATOM 637 C CA . GLN A 1 79 ? -6.699 -10.117 30.707 1.00 88.44 79 GLN A CA 1
ATOM 638 C C . GLN A 1 79 ? -6.523 -11.025 29.493 1.00 88.44 79 GLN A C 1
ATOM 640 O O . GLN A 1 79 ? -5.650 -11.890 29.507 1.00 88.44 79 GLN A O 1
ATOM 645 N N . THR A 1 80 ? -7.345 -10.841 28.455 1.00 86.31 80 THR A N 1
ATOM 646 C CA . THR A 1 80 ? -7.320 -11.715 27.272 1.00 86.31 80 THR A CA 1
ATOM 647 C C . THR A 1 80 ? -6.402 -11.192 26.170 1.00 86.31 80 THR A C 1
ATOM 649 O O . THR A 1 80 ? -5.870 -11.974 25.388 1.00 86.31 80 THR A O 1
ATOM 652 N N . GLY A 1 81 ? -6.169 -9.878 26.126 1.00 84.25 81 GLY A N 1
ATOM 653 C CA . GLY A 1 81 ? -5.460 -9.202 25.041 1.00 84.25 81 GLY A CA 1
ATOM 654 C C . GLY A 1 81 ? -6.317 -8.971 23.794 1.00 84.25 81 GLY A C 1
ATOM 655 O O . GLY A 1 81 ? -5.817 -8.407 22.821 1.00 84.25 81 GLY A O 1
ATOM 656 N N . ASP A 1 82 ? -7.591 -9.373 23.814 1.00 81.44 82 ASP A N 1
ATOM 657 C CA . ASP A 1 82 ? -8.480 -9.267 22.660 1.00 81.44 82 ASP A CA 1
ATOM 658 C C . ASP A 1 82 ? -8.982 -7.840 22.453 1.00 81.44 82 ASP A C 1
ATOM 660 O O . ASP A 1 82 ? -9.163 -7.070 23.402 1.00 81.44 82 ASP A O 1
ATOM 664 N N . LEU A 1 83 ? -9.253 -7.503 21.192 1.00 87.81 83 LEU A N 1
ATOM 665 C CA . LEU A 1 83 ? -9.867 -6.237 20.830 1.00 87.81 83 LEU A CA 1
ATOM 666 C C . LEU A 1 83 ? -11.345 -6.215 21.228 1.00 87.81 83 LEU A C 1
ATOM 668 O O . LEU A 1 83 ? -12.120 -7.059 20.780 1.00 87.81 83 LEU A O 1
ATOM 672 N N . VAL A 1 84 ? -11.737 -5.201 21.997 1.00 89.62 84 VAL A N 1
ATOM 673 C CA . VAL A 1 84 ? -13.133 -4.958 22.360 1.00 89.62 84 VAL A CA 1
ATOM 674 C C . VAL A 1 84 ? -13.817 -4.230 21.208 1.00 89.62 84 VAL A C 1
ATOM 676 O O . VAL A 1 84 ? -13.512 -3.080 20.900 1.00 89.62 84 VAL A O 1
ATOM 679 N N . THR A 1 85 ? -14.744 -4.921 20.558 1.00 88.25 85 THR A N 1
ATOM 680 C CA . THR A 1 85 ? -15.534 -4.417 19.420 1.00 88.25 85 THR A CA 1
ATOM 681 C C . THR A 1 85 ? -17.031 -4.410 19.707 1.00 88.25 85 THR A C 1
ATOM 683 O O . THR A 1 85 ? -17.770 -3.651 19.084 1.00 88.25 85 THR A O 1
ATOM 686 N N . THR A 1 86 ? -17.479 -5.225 20.663 1.00 87.12 86 THR A N 1
ATOM 687 C CA . THR A 1 86 ? -18.876 -5.326 21.090 1.00 87.12 86 THR A CA 1
ATOM 688 C C . THR A 1 86 ? -18.961 -5.343 22.609 1.00 87.12 86 THR A C 1
ATOM 690 O O . THR A 1 86 ? -18.053 -5.818 23.289 1.00 87.12 86 THR A O 1
ATOM 693 N N . VAL A 1 87 ? -20.088 -4.881 23.148 1.00 88.81 87 VAL A N 1
ATOM 694 C CA . VAL A 1 87 ? -20.329 -4.856 24.597 1.00 88.81 87 VAL A CA 1
ATOM 695 C C . VAL A 1 87 ? -20.333 -6.255 25.230 1.00 88.81 87 VAL A C 1
ATOM 697 O O . VAL A 1 87 ? -19.874 -6.421 26.353 1.00 88.81 87 VAL A O 1
ATOM 700 N N . ASP A 1 88 ? -20.731 -7.286 24.478 1.00 88.81 88 ASP A N 1
ATOM 701 C CA . ASP A 1 88 ? -20.771 -8.680 24.952 1.00 88.81 88 ASP A CA 1
ATOM 702 C C . ASP A 1 88 ? -19.388 -9.268 25.303 1.00 88.81 88 ASP A C 1
ATOM 704 O O . ASP A 1 88 ? -19.294 -10.332 25.916 1.00 88.81 88 ASP A O 1
ATOM 708 N N . GLN A 1 89 ? -18.305 -8.596 24.898 1.00 86.56 89 GLN A N 1
ATOM 709 C CA . GLN A 1 89 ? -16.919 -9.026 25.125 1.00 86.56 89 GLN A CA 1
ATOM 710 C C . GLN A 1 89 ? -16.338 -8.521 26.453 1.00 86.56 89 GLN A C 1
ATOM 712 O O . GLN A 1 89 ? -15.208 -8.872 26.794 1.00 86.56 89 GLN A O 1
ATOM 717 N N . ILE A 1 90 ? -17.079 -7.696 27.194 1.00 92.50 90 ILE A N 1
ATOM 718 C CA . ILE A 1 90 ? -16.630 -7.092 28.449 1.00 92.50 90 ILE A CA 1
ATOM 719 C C . ILE A 1 90 ? -17.652 -7.309 29.561 1.00 92.50 90 ILE A C 1
ATOM 721 O O . ILE A 1 90 ? -18.846 -7.486 29.327 1.00 92.50 90 ILE A O 1
ATOM 725 N N . ARG A 1 91 ? -17.173 -7.293 30.801 1.00 93.31 91 ARG A N 1
ATOM 726 C CA . ARG A 1 91 ? -17.995 -7.367 32.010 1.00 93.31 91 ARG A CA 1
ATOM 727 C C . ARG A 1 91 ? -17.633 -6.241 32.966 1.00 93.31 91 ARG A C 1
ATOM 729 O O . ARG A 1 91 ? -16.508 -5.745 32.971 1.00 93.31 91 ARG A O 1
ATOM 736 N N . VAL A 1 92 ? -18.584 -5.870 33.822 1.00 94.88 92 VAL A N 1
ATOM 737 C CA . VAL A 1 92 ? -18.318 -4.952 34.936 1.00 94.88 92 VAL A CA 1
ATOM 738 C C . VAL A 1 92 ? -17.190 -5.519 35.801 1.00 94.88 92 VAL A C 1
ATOM 740 O O . VAL A 1 92 ? -17.211 -6.687 36.187 1.00 94.88 92 VAL A O 1
ATOM 743 N N . GLY A 1 93 ? -16.200 -4.679 36.091 1.00 93.44 93 GLY A N 1
ATOM 744 C CA . GLY A 1 93 ? -14.988 -5.027 36.823 1.00 93.44 93 GLY A CA 1
ATOM 745 C C . GLY A 1 93 ? -13.775 -5.351 35.947 1.00 93.44 93 GLY A C 1
ATOM 746 O O . GLY A 1 93 ? -12.656 -5.301 36.475 1.00 93.44 93 GLY A O 1
ATOM 747 N N 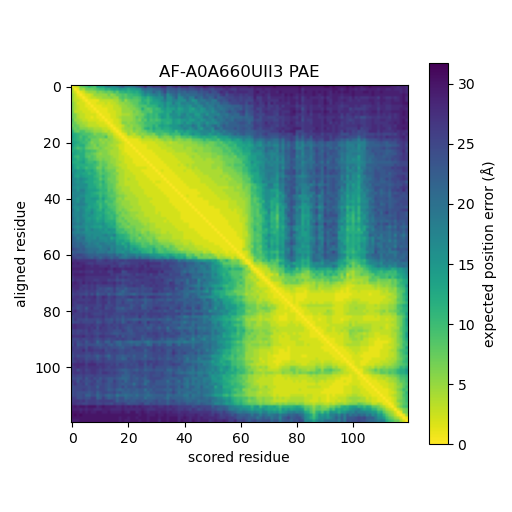. ASP A 1 94 ? -13.957 -5.618 34.647 1.00 94.25 94 ASP A N 1
ATOM 748 C CA . ASP A 1 94 ? -12.855 -5.911 33.725 1.00 94.25 94 ASP A CA 1
ATOM 749 C C . ASP A 1 94 ? -11.904 -4.720 33.597 1.00 94.25 94 ASP A C 1
ATOM 751 O O . ASP A 1 94 ? -12.320 -3.558 33.588 1.00 94.25 94 ASP A O 1
ATOM 755 N N . CYS A 1 95 ? -10.608 -5.017 33.485 1.00 96.06 95 CYS A N 1
ATOM 756 C CA . CYS A 1 95 ? -9.591 -4.016 33.190 1.00 96.06 95 CYS A CA 1
ATOM 757 C C . CYS A 1 95 ? -9.386 -3.920 31.678 1.00 96.06 95 CYS A C 1
ATOM 759 O O . CYS A 1 95 ? -9.166 -4.935 31.014 1.00 96.06 95 CYS A O 1
ATOM 761 N N . LEU A 1 96 ? -9.395 -2.703 31.148 1.00 95.75 96 LEU A N 1
ATOM 762 C CA . LEU A 1 96 ? -9.218 -2.417 29.731 1.00 95.75 96 LEU A CA 1
ATOM 763 C C . LEU A 1 96 ? -7.973 -1.558 29.507 1.00 95.75 96 LEU A C 1
ATOM 765 O O . LEU A 1 96 ? -7.631 -0.701 30.329 1.00 95.75 96 LEU A O 1
ATOM 769 N N . ILE A 1 97 ? -7.317 -1.774 28.371 1.00 94.69 97 ILE A N 1
ATOM 770 C CA . ILE A 1 97 ? -6.229 -0.937 27.874 1.00 94.69 97 ILE A CA 1
ATOM 771 C C . ILE A 1 97 ? -6.743 -0.201 26.646 1.00 94.69 97 ILE A C 1
ATOM 773 O O . ILE A 1 97 ? -7.118 -0.822 25.660 1.00 94.69 97 ILE A O 1
ATOM 777 N N . THR A 1 98 ? -6.723 1.123 26.694 1.00 92.06 98 THR A N 1
ATOM 778 C CA . THR A 1 98 ? -7.116 1.975 25.575 1.00 92.06 98 THR A CA 1
ATOM 779 C C . THR A 1 98 ? -5.876 2.639 24.994 1.00 92.06 98 THR A C 1
ATOM 781 O O . THR A 1 98 ? -5.201 3.395 25.686 1.00 92.06 98 THR A O 1
ATOM 784 N N . GLU A 1 99 ? -5.561 2.348 23.737 1.00 89.50 99 GLU A N 1
ATOM 785 C CA . GLU A 1 99 ? -4.445 2.929 22.991 1.00 89.50 99 GLU A CA 1
ATOM 786 C C . GLU A 1 99 ? -4.912 4.139 22.169 1.00 89.50 99 GLU A C 1
ATOM 788 O O . GLU A 1 99 ? -5.946 4.091 21.491 1.00 89.50 99 GLU A O 1
ATOM 793 N N . LEU A 1 100 ? -4.147 5.228 22.255 1.00 87.56 100 LEU A N 1
ATOM 794 C CA . LEU A 1 100 ? -4.364 6.485 21.540 1.00 87.56 100 LEU A CA 1
ATOM 795 C C . LEU A 1 100 ? -3.427 6.616 20.327 1.00 87.56 100 LEU A C 1
ATOM 797 O O . LEU A 1 100 ? -2.519 5.813 20.113 1.00 87.56 100 LEU A O 1
ATOM 801 N N . ALA A 1 101 ? -3.655 7.650 19.516 1.00 83.06 101 ALA A N 1
ATOM 802 C CA . ALA A 1 101 ? -2.933 7.902 18.266 1.00 83.06 101 ALA A CA 1
ATOM 803 C C . ALA A 1 101 ? -1.408 8.039 18.415 1.00 83.06 101 ALA A C 1
ATOM 805 O O . ALA A 1 101 ? -0.667 7.707 17.492 1.00 83.06 101 ALA A O 1
ATOM 806 N N . ASP A 1 102 ? -0.944 8.514 19.567 1.00 84.06 102 ASP A N 1
ATOM 807 C CA . ASP A 1 102 ? 0.461 8.761 19.893 1.00 84.06 102 ASP A CA 1
ATOM 808 C C . ASP A 1 102 ? 1.124 7.593 20.643 1.00 84.06 102 ASP A C 1
ATOM 810 O O . ASP A 1 102 ? 2.149 7.774 21.296 1.00 84.06 102 ASP A O 1
ATOM 814 N N . GLU A 1 103 ? 0.543 6.393 20.546 1.00 78.50 103 GLU A N 1
ATOM 815 C CA . GLU A 1 103 ? 1.000 5.163 21.210 1.00 78.50 103 GLU A CA 1
ATOM 816 C C . GLU A 1 103 ? 0.895 5.204 22.749 1.00 78.50 103 GLU A C 1
ATOM 818 O O . GLU A 1 103 ? 1.317 4.262 23.430 1.00 78.50 103 GLU A O 1
ATOM 823 N N . GLN A 1 104 ? 0.282 6.249 23.318 1.00 86.38 104 GLN A N 1
ATOM 824 C CA . GLN A 1 104 ? -0.026 6.296 24.743 1.00 86.38 104 GLN A CA 1
ATOM 825 C C . GLN A 1 104 ? -1.176 5.350 25.089 1.00 86.38 104 GLN A C 1
ATOM 827 O O . GLN A 1 104 ? -2.130 5.174 24.328 1.00 86.38 104 GLN A O 1
ATOM 832 N N . LYS A 1 105 ? -1.084 4.744 26.276 1.00 92.50 105 LYS A N 1
ATOM 833 C CA . LYS A 1 105 ? -2.038 3.750 26.768 1.00 92.50 105 LYS A CA 1
ATOM 834 C C . LYS A 1 105 ? -2.675 4.215 28.064 1.00 92.50 105 LYS A C 1
ATOM 836 O O . LYS A 1 105 ? -1.982 4.607 28.999 1.00 92.50 105 LYS A O 1
ATOM 841 N N . ILE A 1 106 ? -3.996 4.119 28.122 1.00 93.94 106 ILE A N 1
ATOM 842 C CA . ILE A 1 106 ? -4.801 4.395 29.306 1.00 93.94 106 ILE A CA 1
ATOM 843 C C . ILE A 1 106 ? -5.291 3.066 29.864 1.00 93.94 106 ILE A C 1
ATOM 845 O O . ILE A 1 106 ? -5.873 2.257 29.144 1.00 93.94 106 ILE A O 1
ATOM 849 N N . HIS A 1 107 ? -5.086 2.861 31.160 1.00 95.62 107 HIS A N 1
ATOM 850 C CA . HIS A 1 107 ? -5.680 1.747 31.885 1.00 95.62 107 HIS A CA 1
ATOM 851 C C . HIS A 1 107 ? -6.996 2.199 32.506 1.00 95.62 107 HIS A C 1
ATOM 853 O O . HIS A 1 107 ? -7.050 3.229 33.176 1.00 95.62 107 HIS A O 1
ATOM 859 N N . SER A 1 108 ? -8.050 1.424 32.286 1.00 95.75 108 SER A N 1
ATOM 860 C CA . SER A 1 108 ? -9.391 1.719 32.789 1.00 95.75 108 SER A CA 1
ATOM 861 C C . SER A 1 108 ? -10.053 0.459 33.333 1.00 95.75 108 SER A C 1
ATOM 863 O O . SER A 1 108 ? -9.597 -0.656 33.076 1.00 95.75 108 SER A O 1
ATOM 865 N N . ARG A 1 109 ? -11.109 0.640 34.125 1.00 96.75 109 ARG A N 1
ATOM 866 C CA . ARG A 1 109 ? -11.942 -0.445 34.638 1.00 96.75 109 ARG A CA 1
ATOM 867 C C . ARG A 1 109 ? -13.384 -0.186 34.234 1.00 96.75 109 ARG A C 1
ATOM 869 O O . ARG A 1 109 ? -13.840 0.947 34.337 1.00 96.75 109 ARG A O 1
ATOM 876 N N . VAL A 1 110 ? -14.085 -1.224 33.793 1.00 95.31 110 VAL A N 1
ATOM 877 C CA . VAL A 1 110 ? -15.518 -1.130 33.498 1.00 95.31 110 VAL A CA 1
ATOM 878 C C . VAL A 1 110 ? -16.279 -0.999 34.8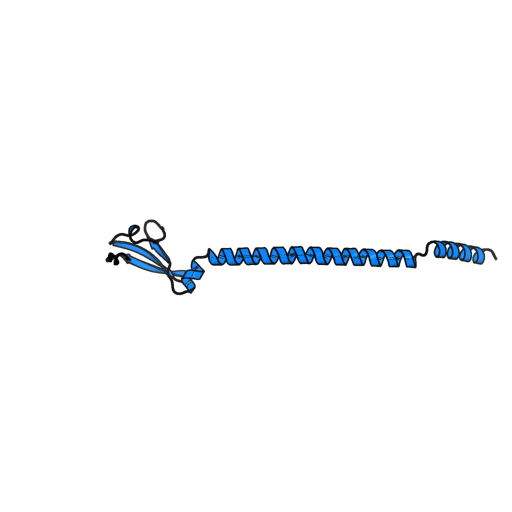15 1.00 95.31 110 VAL A C 1
ATOM 880 O O . VAL A 1 110 ? -16.236 -1.910 35.641 1.00 95.31 110 VAL A O 1
ATOM 883 N N . GLU A 1 111 ? -16.961 0.123 35.019 1.00 96.06 111 GLU A N 1
ATOM 884 C CA . GLU A 1 111 ? -17.777 0.366 36.219 1.00 96.06 111 GLU A CA 1
ATOM 885 C C . GLU A 1 111 ? -19.247 0.008 35.989 1.00 96.06 111 GLU A C 1
ATOM 887 O O . GLU A 1 111 ? -19.886 -0.590 36.851 1.00 96.06 111 GLU A O 1
ATOM 892 N N . GLU A 1 112 ? -19.761 0.308 34.800 1.00 94.12 112 GLU A N 1
ATOM 893 C CA . GLU A 1 112 ? -21.149 0.093 34.409 1.00 94.12 112 GLU A CA 1
ATOM 894 C C . GLU A 1 112 ? -21.219 -0.173 32.899 1.00 94.12 112 GLU A C 1
ATOM 896 O O . GLU A 1 112 ? -20.350 0.263 32.140 1.00 94.12 112 GLU A O 1
ATOM 901 N N . ILE A 1 113 ? -22.239 -0.916 32.467 1.00 91.88 113 ILE A N 1
ATOM 902 C CA . ILE A 1 113 ? -22.538 -1.164 31.056 1.00 91.88 113 ILE A CA 1
ATOM 903 C C . ILE A 1 113 ? -23.976 -0.715 30.811 1.00 91.88 113 ILE A C 1
ATOM 905 O O . ILE A 1 113 ? -24.907 -1.344 31.313 1.00 91.88 113 ILE A O 1
ATOM 909 N N . ASP A 1 114 ? -24.144 0.354 30.036 1.00 89.38 114 ASP A N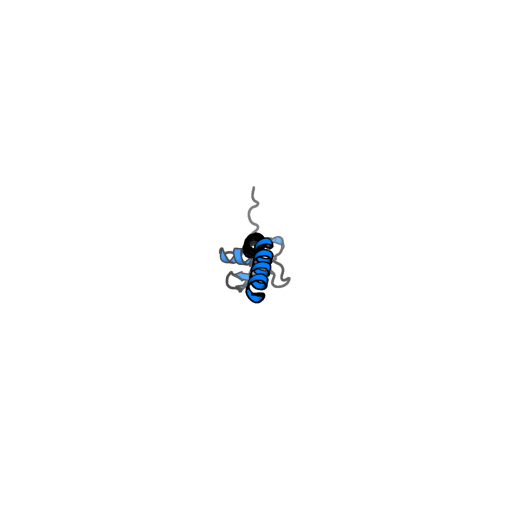 1
ATOM 910 C CA . ASP A 1 114 ? -25.461 0.860 29.658 1.00 89.38 114 ASP A CA 1
ATOM 911 C C . ASP A 1 114 ? -26.020 0.038 28.476 1.00 89.38 114 ASP A C 1
ATOM 913 O O . ASP A 1 114 ? -25.381 -0.018 27.414 1.00 89.38 114 ASP A O 1
ATOM 917 N N . PRO A 1 115 ? -27.175 -0.638 28.626 1.00 76.94 115 PRO A N 1
ATOM 918 C CA . PRO A 1 115 ? -27.863 -1.266 27.510 1.00 76.94 115 PRO A CA 1
ATOM 919 C C . PRO A 1 115 ? -28.429 -0.173 26.595 1.00 76.94 115 PRO A C 1
ATOM 921 O O . PRO A 1 115 ? -29.554 0.293 26.770 1.00 76.94 115 PRO A O 1
ATOM 924 N N . GLY A 1 116 ? -27.634 0.238 25.604 1.00 72.12 116 GLY A N 1
ATOM 925 C CA . GLY A 1 116 ? -28.050 1.216 24.600 1.00 72.12 116 GLY A CA 1
ATOM 926 C C . GLY A 1 116 ? -29.401 0.862 23.962 1.00 72.12 116 GLY A C 1
ATOM 927 O O . GLY A 1 116 ? -29.761 -0.311 23.836 1.00 72.12 116 GLY A O 1
ATOM 928 N N . GLN A 1 117 ? -30.164 1.881 23.558 1.00 64.69 117 GLN A N 1
ATOM 929 C CA . GLN A 1 117 ? -31.468 1.677 22.923 1.00 64.69 117 GLN A CA 1
ATOM 930 C C . GLN A 1 117 ? -31.323 0.832 21.642 1.00 64.69 117 GLN A C 1
ATOM 932 O O . GLN A 1 117 ? -30.443 1.124 20.827 1.00 64.69 117 GLN A O 1
ATOM 937 N N . PRO A 1 118 ? -32.160 -0.202 21.434 1.00 63.25 118 PRO A N 1
ATOM 938 C CA . PRO A 1 118 ? -32.156 -0.945 20.182 1.00 63.25 118 PRO A CA 1
ATOM 939 C C . PRO A 1 118 ? -32.553 0.000 19.041 1.00 63.25 118 PRO A C 1
ATOM 941 O O . PRO A 1 118 ? -33.596 0.646 19.114 1.00 63.25 118 PRO A O 1
ATOM 944 N N . ASN A 1 119 ? -31.710 0.096 18.009 1.00 58.41 119 ASN A N 1
ATOM 945 C CA . ASN A 1 119 ? -32.054 0.814 16.780 1.00 58.41 119 ASN A CA 1
ATOM 946 C C . ASN A 1 119 ? -33.303 0.161 16.155 1.00 58.41 119 ASN A C 1
ATOM 948 O O . ASN A 1 119 ? -33.276 -1.043 15.889 1.00 58.41 119 ASN A O 1
ATOM 952 N N . GLU A 1 120 ? -34.365 0.949 15.957 1.00 41.53 120 GLU A N 1
ATOM 953 C CA . GLU A 1 120 ? -35.582 0.579 15.207 1.00 41.53 120 GLU A CA 1
ATOM 954 C C . GLU A 1 120 ? -35.305 0.309 13.719 1.00 41.53 120 GLU A C 1
ATOM 956 O O . GLU A 1 120 ? -34.444 1.005 13.126 1.00 41.53 120 GLU A O 1
#

Solvent-accessible surface area (backbone atoms only — not comparable to full-atom values): 7032 Å² total; per-residue (Å²): 123,72,70,59,61,53,53,51,52,52,48,54,54,50,58,74,62,38,59,69,59,55,51,53,52,50,52,53,52,52,52,50,53,52,50,53,48,51,52,53,50,49,53,51,51,54,52,50,50,54,50,50,54,50,51,49,52,48,52,48,70,69,33,67,58,62,51,18,68,73,78,42,70,49,44,24,35,62,87,80,65,46,77,59,86,52,73,90,78,61,54,73,68,41,48,34,38,36,37,40,61,85,74,48,72,46,82,48,62,38,81,74,83,82,86,70,82,78,85,128

Foldseek 3Di:
DPVVVVVVVVVVVCVVVVVVVVVVVVVVVVVVVVVVVVVVVVVVVVVVVVVVVVVVVVVVVVPCLVVLVVVDKWKAFPVPRDTDDDPVVDDQQTWIWIAHSVRDIDIDGRHDDDPDDPDD

Secondary structure (DSSP, 8-state):
-HHHHHHHHHHHHHHHH-HHHHHHHHHHHHHHHHHHHHHHHHHHHHHHHHHHHHHHHHHHHS-THHHHTTT--EEEETTT--B--SGGG--TT-EEEEE-TTS-EEEEE------PPPP-

Mean predicted aligned error: 14.42 Å

Nearest PDB structures (foldseek):
  4i8i-assembly1_A  TM=5.856E-01  e=4.356E+00  Bacteroides uniformis ATCC 8492
  3eoz-assembly1_A  TM=4.019E-01  e=5.592E+00  Plasmodium falciparum 3D7
  5lhx-assembly2_B  TM=4.436E-01  e=6.744E+00  Drosophila melanogaster

pLDDT: mean 84.49, std 11.58, range [41.53, 97.25]

Radius of gyration: 38.03 Å; Cα contacts (8 Å, |Δi|>4): 85; chains: 1; bounding box: 91×23×97 Å